Protein AF-A0A6I1QQZ2-F1 (afdb_monomer)

pLDDT: mean 85.61, std 17.43, range [38.72, 98.88]

Solvent-accessible surface area (backbone atoms only — not comparable to full-atom values): 8354 Å² total; per-residue (Å²): 137,84,80,84,78,78,64,64,70,64,55,55,53,53,53,50,51,51,53,52,51,54,49,56,68,51,65,58,93,60,95,82,86,78,67,69,89,79,51,69,77,38,76,53,84,66,58,44,56,60,74,87,73,36,29,35,34,83,75,49,63,35,76,90,76,26,34,35,35,32,36,42,36,44,45,61,63,40,59,45,48,51,26,31,31,58,22,28,37,46,35,35,32,66,38,57,33,44,33,43,92,91,41,82,39,37,61,77,34,75,52,73,48,60,63,56,79,46,65,43,37,37,15,72,73,8,28,31,31,42,36,38,38,42,41,86,36,65,40,46,47,62,60,78,87,57,57,83,117

Sequence (149 aa):
MSKVVANRAGRDAVADDARRKEHKLAESHAFLAKYTKETDWQEDTSLLTLPKGVQVKVLNEDREMGRVDIMIKFPPGYYEPLHTHDSWHSIVVLEGLMRIGGYDLRPGDYVFGWDEEHGPYEYPEGCVVFAVFMGKSLAHKWDEKDNRN

Structure (mmCIF, N/CA/C/O backbone):
data_AF-A0A6I1QQZ2-F1
#
_entry.id   AF-A0A6I1QQZ2-F1
#
loop_
_atom_site.group_PDB
_atom_site.id
_atom_site.type_symbol
_atom_site.label_atom_id
_atom_site.label_alt_id
_atom_site.label_comp_id
_atom_site.label_asym_id
_atom_site.label_entity_id
_atom_site.label_seq_id
_atom_site.pdbx_PDB_ins_code
_atom_site.Cartn_x
_atom_site.Cartn_y
_atom_site.Cartn_z
_atom_site.occupancy
_atom_site.B_iso_or_equiv
_atom_site.auth_seq_id
_atom_site.auth_comp_id
_atom_site.auth_asym_id
_atom_site.auth_atom_id
_atom_site.pdbx_PDB_model_num
ATOM 1 N N . MET A 1 1 ? -34.981 52.443 4.635 1.00 43.19 1 MET A N 1
ATOM 2 C CA . MET A 1 1 ? -34.534 51.075 4.291 1.00 43.19 1 MET A CA 1
ATOM 3 C C . MET A 1 1 ? -33.076 50.935 4.713 1.00 43.19 1 MET A C 1
ATOM 5 O O . MET A 1 1 ? -32.219 51.495 4.047 1.00 43.19 1 MET A O 1
ATOM 9 N N . SER A 1 2 ? -32.797 50.296 5.854 1.00 38.72 2 SER A N 1
ATOM 10 C CA . SER A 1 2 ? -31.423 50.102 6.347 1.00 38.72 2 SER A CA 1
ATOM 11 C C . SER A 1 2 ? -30.925 48.720 5.919 1.00 38.72 2 SER A C 1
ATOM 13 O O . SER A 1 2 ? -31.576 47.721 6.222 1.00 38.72 2 SER A O 1
ATOM 15 N N . LYS A 1 3 ? -29.823 48.658 5.162 1.00 48.06 3 LYS A N 1
ATOM 16 C CA . LYS A 1 3 ? -29.176 47.397 4.771 1.00 48.06 3 LYS A CA 1
ATOM 17 C C . LYS A 1 3 ? -28.264 46.940 5.909 1.00 48.06 3 LYS A C 1
ATOM 19 O O . LYS A 1 3 ? -27.317 47.636 6.260 1.00 48.06 3 LYS A O 1
ATOM 24 N N . VAL A 1 4 ? -28.545 45.760 6.458 1.00 46.69 4 VAL A N 1
ATOM 25 C CA . VAL A 1 4 ? -27.682 45.065 7.420 1.00 46.69 4 VAL A CA 1
ATOM 26 C C . VAL A 1 4 ? -26.388 44.662 6.709 1.00 46.69 4 VAL A C 1
ATOM 28 O O . VAL A 1 4 ? -26.389 43.783 5.849 1.00 46.69 4 VAL A O 1
ATOM 31 N N . VAL A 1 5 ? -25.278 45.312 7.056 1.00 49.62 5 VAL A N 1
ATOM 32 C CA . VAL A 1 5 ? -23.935 44.878 6.657 1.00 49.62 5 VAL A CA 1
ATOM 33 C C . VAL A 1 5 ? -23.513 43.782 7.634 1.00 49.62 5 VAL A C 1
ATOM 35 O O . VAL A 1 5 ? -23.086 44.060 8.750 1.00 49.62 5 VAL A O 1
ATOM 38 N N . ALA A 1 6 ? -23.689 42.519 7.243 1.00 53.66 6 ALA A N 1
ATOM 39 C CA . ALA A 1 6 ? -23.229 41.387 8.042 1.00 53.66 6 ALA A CA 1
ATOM 40 C C . ALA A 1 6 ? -21.689 41.365 8.081 1.00 53.66 6 ALA A C 1
ATOM 42 O O . ALA A 1 6 ? -21.028 41.161 7.057 1.00 53.66 6 ALA A O 1
ATOM 43 N N . ASN A 1 7 ? -21.148 41.588 9.280 1.00 48.97 7 ASN A N 1
ATOM 44 C CA . ASN A 1 7 ? -19.733 41.742 9.602 1.00 48.97 7 ASN A CA 1
ATOM 45 C C . ASN A 1 7 ? -18.883 40.584 9.034 1.00 48.97 7 ASN A C 1
ATOM 47 O O . ASN A 1 7 ? -19.036 39.429 9.432 1.00 48.97 7 ASN A O 1
ATOM 51 N N . ARG A 1 8 ? -18.009 40.890 8.066 1.00 53.78 8 ARG A N 1
ATOM 52 C CA . ARG A 1 8 ? -17.165 39.916 7.344 1.00 53.78 8 ARG A CA 1
ATOM 53 C C . ARG A 1 8 ? -16.176 39.216 8.290 1.00 53.78 8 ARG A C 1
ATOM 55 O O . ARG A 1 8 ? -16.043 38.002 8.225 1.00 53.78 8 ARG A O 1
ATOM 62 N N . ALA A 1 9 ? -15.657 39.952 9.275 1.00 53.91 9 ALA A N 1
ATOM 63 C CA . ALA A 1 9 ? -14.720 39.455 10.284 1.00 53.91 9 ALA A CA 1
ATOM 64 C C . ALA A 1 9 ? -15.277 38.311 11.156 1.00 53.91 9 ALA A C 1
ATOM 66 O O . ALA A 1 9 ? -14.530 37.434 11.580 1.00 53.91 9 ALA A O 1
ATOM 67 N N . GLY A 1 10 ? -16.594 38.283 11.398 1.00 47.50 10 GLY A N 1
ATOM 68 C CA . GLY A 1 10 ? -17.228 37.212 12.174 1.00 47.50 10 GLY A CA 1
ATOM 69 C C . GLY A 1 10 ? -17.335 35.887 11.414 1.00 47.50 10 GLY A C 1
ATOM 70 O O . GLY A 1 10 ? -17.393 34.836 12.039 1.00 47.50 10 GLY A O 1
ATOM 71 N N . ARG A 1 11 ? -17.340 35.919 10.073 1.00 54.59 11 ARG A N 1
ATOM 72 C CA . ARG A 1 11 ? -17.361 34.708 9.234 1.00 54.59 11 ARG A CA 1
ATOM 73 C C . ARG A 1 11 ? -15.970 34.099 9.078 1.00 54.59 11 ARG A C 1
ATOM 75 O O . ARG A 1 11 ? -15.845 32.879 9.118 1.00 54.59 11 ARG A O 1
ATOM 82 N N . ASP A 1 12 ? -14.946 34.941 8.985 1.00 54.50 12 ASP A N 1
ATOM 83 C CA . ASP A 1 12 ? -13.555 34.501 8.844 1.00 54.50 12 ASP A CA 1
ATOM 84 C C . ASP A 1 12 ? -13.042 33.821 10.131 1.00 54.50 12 ASP A C 1
ATOM 86 O O . ASP A 1 12 ? -12.424 32.761 10.063 1.00 54.50 12 ASP A O 1
ATOM 90 N N . ALA A 1 13 ? -13.411 34.338 11.310 1.00 54.84 13 ALA A N 1
ATOM 91 C CA . ALA A 1 13 ? -13.039 33.750 12.602 1.00 54.84 13 ALA A CA 1
ATOM 92 C C . ALA A 1 13 ? -13.701 32.384 12.881 1.00 54.84 13 ALA A C 1
ATOM 94 O O . ALA A 1 13 ? -13.087 31.506 13.484 1.00 54.84 13 ALA A O 1
ATOM 95 N N . VAL A 1 14 ? -14.945 32.184 12.433 1.00 59.75 14 VAL A N 1
ATOM 96 C CA . VAL A 1 14 ? -15.653 30.897 12.580 1.00 59.75 14 VAL A CA 1
ATOM 97 C C . VAL A 1 14 ? -15.077 29.848 11.626 1.00 59.75 14 VAL A C 1
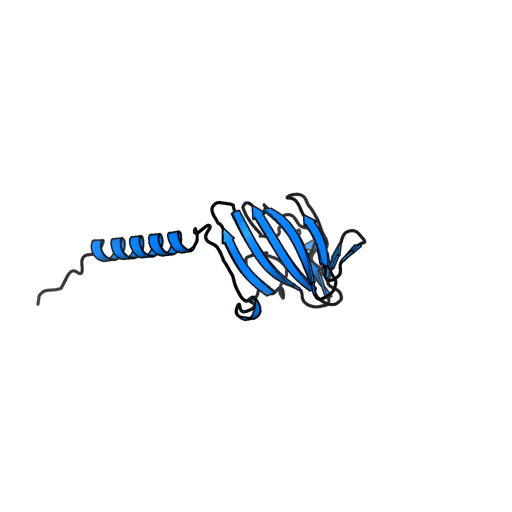ATOM 99 O O . VAL A 1 14 ? -14.942 28.687 12.005 1.00 59.75 14 VAL A O 1
ATOM 102 N N . ALA A 1 15 ? -14.681 30.256 10.415 1.00 58.56 15 ALA A N 1
ATOM 103 C CA . ALA A 1 15 ? -13.981 29.382 9.478 1.00 58.56 15 ALA A CA 1
ATOM 104 C C . ALA A 1 15 ? -12.585 28.983 9.993 1.00 58.56 15 ALA A C 1
ATOM 106 O O . ALA A 1 15 ? -12.187 27.835 9.823 1.00 58.56 15 ALA A O 1
ATOM 107 N N . ASP A 1 16 ? -11.862 29.888 10.661 1.00 58.03 16 ASP A N 1
ATOM 108 C CA . ASP A 1 16 ? -10.568 29.579 11.285 1.00 58.03 16 ASP A CA 1
ATOM 109 C C . ASP A 1 16 ? -10.681 28.648 12.497 1.00 58.03 16 ASP A C 1
ATOM 111 O O . ASP A 1 16 ? -9.850 27.752 12.651 1.00 58.03 16 ASP A O 1
ATOM 115 N N . ASP A 1 17 ? -11.709 28.803 13.337 1.00 54.53 17 ASP A N 1
ATOM 116 C CA . ASP A 1 17 ? -11.954 27.892 14.465 1.00 54.53 17 ASP A CA 1
ATOM 117 C C . ASP A 1 17 ? -12.384 26.495 13.988 1.00 54.53 17 ASP A C 1
ATOM 119 O O . ASP A 1 17 ? -11.918 25.489 14.523 1.00 54.53 17 ASP A O 1
ATOM 123 N N . ALA A 1 18 ? -13.210 26.419 12.939 1.00 54.19 18 ALA A N 1
ATOM 124 C CA . ALA A 1 18 ? -13.582 25.156 12.301 1.00 54.19 18 ALA A CA 1
ATOM 125 C C . ALA A 1 18 ? -12.359 24.454 11.690 1.00 54.19 18 ALA A C 1
ATOM 127 O O . ALA A 1 18 ? -12.130 23.282 11.983 1.00 54.19 18 ALA A O 1
ATOM 128 N N . ARG A 1 19 ? -11.510 25.193 10.957 1.00 54.75 19 ARG A N 1
ATOM 129 C CA . ARG A 1 19 ? -10.235 24.681 10.426 1.00 54.75 19 ARG A CA 1
ATOM 130 C C . ARG A 1 19 ? -9.302 24.198 11.534 1.00 54.75 19 ARG A C 1
ATOM 132 O O . ARG A 1 19 ? -8.721 23.129 11.407 1.00 54.75 19 ARG A O 1
ATOM 139 N N . ARG A 1 20 ? -9.181 24.931 12.649 1.00 51.06 20 ARG A N 1
ATOM 140 C CA . ARG A 1 20 ? -8.374 24.514 13.816 1.00 51.06 20 ARG A CA 1
ATOM 141 C C . ARG A 1 20 ? -8.931 23.283 14.528 1.00 51.06 20 ARG A C 1
ATOM 143 O O . ARG A 1 20 ? -8.151 22.494 15.058 1.00 51.06 20 ARG A O 1
ATOM 150 N N . LYS A 1 21 ? -10.255 23.128 14.584 1.00 49.81 21 LYS A N 1
ATOM 151 C CA . LYS A 1 21 ? -10.909 21.954 15.179 1.00 49.81 21 LYS A CA 1
ATOM 152 C C . LYS A 1 21 ? -10.782 20.718 14.294 1.00 49.81 21 LYS A C 1
ATOM 154 O O . LYS A 1 21 ? -10.485 19.656 14.830 1.00 49.81 21 LYS A O 1
ATOM 159 N N . GLU A 1 22 ? -10.927 20.861 12.978 1.00 49.06 22 GLU A N 1
ATOM 160 C CA . GLU A 1 22 ? -10.623 19.792 12.017 1.00 49.06 22 GLU A CA 1
ATOM 161 C C . GLU A 1 22 ? -9.144 19.390 12.084 1.00 49.06 22 GLU A C 1
ATOM 163 O O . GLU A 1 22 ? -8.843 18.202 12.150 1.00 49.06 22 GLU A O 1
ATOM 168 N N . HIS A 1 23 ? -8.227 20.362 12.189 1.00 45.72 23 HIS A N 1
ATOM 169 C CA . HIS A 1 23 ? -6.792 20.103 12.366 1.00 45.72 23 HIS A CA 1
ATOM 170 C C . HIS A 1 23 ? -6.505 19.305 13.644 1.00 45.72 23 HIS A C 1
ATOM 172 O O . HIS A 1 23 ? -5.832 18.286 13.604 1.00 45.72 23 HIS A O 1
ATOM 178 N N . LYS A 1 24 ? -7.096 19.696 14.780 1.00 44.91 24 LYS A N 1
ATOM 179 C CA . LYS A 1 24 ? -6.929 18.967 16.049 1.00 44.91 24 LYS A CA 1
ATOM 180 C C . LYS A 1 24 ? -7.489 17.543 16.036 1.00 44.91 24 LYS A C 1
ATOM 182 O O . LYS A 1 24 ? -7.019 16.723 16.819 1.00 44.91 24 LYS A O 1
ATOM 187 N N . LEU A 1 25 ? -8.503 17.261 15.219 1.00 48.28 25 LEU A N 1
ATOM 188 C CA . LEU A 1 25 ? -9.077 15.919 15.098 1.00 48.28 25 LEU A CA 1
ATOM 189 C C . LEU A 1 25 ? -8.229 15.019 14.180 1.00 48.28 25 LEU A C 1
ATOM 191 O O . LEU A 1 25 ? -8.203 13.811 14.385 1.00 48.28 25 LEU A O 1
ATOM 195 N N . ALA A 1 26 ? -7.511 15.612 13.221 1.00 49.81 26 ALA A N 1
ATOM 196 C CA . ALA A 1 26 ? -6.585 14.928 12.314 1.00 49.81 26 ALA A CA 1
ATOM 197 C C . ALA A 1 26 ? -5.172 14.701 12.902 1.00 49.81 26 ALA A C 1
ATOM 199 O O . ALA A 1 26 ? -4.377 13.992 12.302 1.00 49.81 26 ALA A O 1
ATOM 200 N N . GLU A 1 27 ? -4.856 15.289 14.061 1.00 54.62 27 GLU A N 1
ATOM 201 C CA . GLU A 1 27 ? -3.512 15.281 14.676 1.00 54.62 27 GLU A CA 1
ATOM 202 C C . GLU A 1 27 ? -3.455 14.555 16.029 1.00 54.62 27 GLU A C 1
ATOM 204 O O . GLU A 1 27 ? -2.514 14.713 16.813 1.00 54.62 27 GLU A O 1
ATOM 209 N N . SER A 1 28 ? -4.487 13.785 16.380 1.00 58.91 28 SER A N 1
ATOM 210 C CA . SER A 1 28 ? -4.472 13.085 17.658 1.00 58.91 28 SER A CA 1
ATOM 211 C C . SER A 1 28 ? -3.693 11.776 17.534 1.00 58.91 28 SER A C 1
ATOM 213 O O . SER A 1 28 ? -4.221 10.792 17.023 1.00 58.91 28 SER A O 1
ATOM 215 N N . HIS A 1 29 ? -2.503 11.718 18.136 1.00 73.19 29 HIS A N 1
ATOM 216 C CA . HIS A 1 29 ? -1.793 10.479 18.504 1.00 73.19 29 HIS A CA 1
ATOM 217 C C . HIS A 1 29 ? -2.557 9.640 19.562 1.00 73.19 29 HIS A C 1
ATOM 219 O O . HIS A 1 29 ? -1.969 8.964 20.408 1.00 73.19 29 HIS A O 1
ATOM 225 N N . ALA A 1 30 ? -3.883 9.758 19.594 1.00 79.31 30 ALA A N 1
ATOM 226 C CA . ALA A 1 30 ? -4.754 9.071 20.520 1.00 79.31 30 ALA A CA 1
ATOM 227 C C . ALA A 1 30 ? -4.907 7.603 20.112 1.00 79.31 30 ALA A C 1
ATOM 229 O O . ALA A 1 30 ? -4.720 7.219 18.959 1.00 79.31 30 ALA A O 1
ATOM 230 N N . PHE A 1 31 ? -5.292 6.774 21.077 1.00 87.62 31 PHE A N 1
ATOM 231 C CA . PHE A 1 31 ? -5.653 5.393 20.800 1.00 87.62 31 PHE A CA 1
ATOM 232 C C . PHE A 1 31 ? -6.816 5.329 19.795 1.00 87.62 31 PHE A C 1
ATOM 234 O O . PHE A 1 31 ? -7.876 5.912 20.035 1.00 87.62 31 PHE A O 1
ATOM 241 N N . LEU A 1 32 ? -6.626 4.580 18.707 1.00 89.00 32 LEU A N 1
ATOM 242 C CA . LEU A 1 32 ? -7.627 4.351 17.670 1.00 89.00 32 LEU A CA 1
ATOM 243 C C . LEU A 1 32 ? -7.942 2.855 17.571 1.00 89.00 32 LEU A C 1
ATOM 245 O O . LEU A 1 32 ? -7.059 2.035 17.333 1.00 89.00 32 LEU A O 1
ATOM 249 N N . ALA A 1 33 ? -9.220 2.508 17.699 1.00 93.00 33 ALA A N 1
ATOM 250 C CA . ALA A 1 33 ? -9.745 1.188 17.373 1.00 93.00 33 ALA A CA 1
ATOM 251 C C . ALA A 1 33 ? -10.884 1.354 16.364 1.00 93.00 33 ALA A C 1
ATOM 253 O O . ALA A 1 33 ? -11.806 2.136 16.596 1.00 93.00 33 ALA A O 1
ATOM 254 N N . LYS A 1 34 ? -10.816 0.635 15.239 1.00 91.31 34 LYS A N 1
ATOM 255 C CA . LYS A 1 34 ? -11.758 0.777 14.122 1.00 91.31 34 LYS A CA 1
ATOM 256 C C . LYS A 1 34 ? -12.096 -0.586 13.531 1.00 91.31 34 LYS A C 1
ATOM 258 O O . LYS A 1 34 ? -11.201 -1.368 13.219 1.00 91.31 34 LYS A O 1
ATOM 263 N N . TYR A 1 35 ? -13.379 -0.860 13.316 1.00 95.00 35 TYR A N 1
ATOM 264 C CA . TYR A 1 35 ? -13.795 -2.007 12.515 1.00 95.00 35 TYR A CA 1
ATOM 265 C C . TYR A 1 35 ? -13.622 -1.674 11.028 1.00 95.00 35 TYR A C 1
ATOM 267 O O . TYR A 1 35 ? -14.337 -0.843 10.475 1.00 95.00 35 TYR A O 1
ATOM 275 N N . THR A 1 36 ? -12.698 -2.343 10.341 1.00 95.69 36 THR A N 1
ATOM 276 C CA . THR A 1 36 ? -12.423 -2.085 8.911 1.00 95.69 36 THR A CA 1
ATOM 277 C C . THR A 1 36 ? -13.625 -2.375 8.003 1.00 95.69 36 THR A C 1
ATOM 279 O O . THR A 1 36 ? -13.766 -1.767 6.941 1.00 95.69 36 THR A O 1
ATOM 282 N N . LYS A 1 37 ? -14.535 -3.260 8.431 1.00 94.94 37 LYS A N 1
ATOM 283 C CA . LYS A 1 37 ? -15.809 -3.550 7.749 1.00 94.94 37 LYS A CA 1
ATOM 284 C C . LYS A 1 37 ? -16.788 -2.368 7.726 1.00 94.94 37 LYS A C 1
ATOM 286 O O . LYS A 1 37 ? -17.672 -2.362 6.886 1.00 94.94 37 LYS A O 1
ATOM 291 N N . GLU A 1 38 ? -16.633 -1.399 8.631 1.00 94.88 38 GLU A N 1
ATOM 292 C CA . GLU A 1 38 ? -17.472 -0.189 8.718 1.00 94.88 38 GLU A CA 1
ATOM 293 C C . GLU A 1 38 ? -16.869 0.991 7.942 1.00 94.88 38 GLU A C 1
ATOM 295 O O . GLU A 1 38 ? -17.453 2.065 7.881 1.00 94.88 38 GLU A O 1
ATOM 300 N N . THR A 1 39 ? -15.678 0.811 7.365 1.00 94.88 39 THR A N 1
ATOM 301 C CA . THR A 1 39 ? -15.097 1.759 6.410 1.00 94.88 39 THR A CA 1
ATOM 302 C C . THR A 1 39 ? -15.411 1.266 5.009 1.00 94.88 39 THR A C 1
ATOM 304 O O . THR A 1 39 ? -15.114 0.110 4.708 1.00 94.88 39 THR A O 1
ATOM 307 N N . ASP A 1 40 ? -15.974 2.114 4.157 1.00 96.31 40 ASP A N 1
ATOM 308 C CA . ASP A 1 40 ? -16.278 1.754 2.772 1.00 96.31 40 ASP A CA 1
ATOM 309 C C . ASP A 1 40 ? -15.027 1.767 1.893 1.00 96.31 40 ASP A C 1
ATOM 311 O O . ASP A 1 40 ? -14.113 2.569 2.092 1.00 96.31 40 ASP A O 1
ATOM 315 N N . TRP A 1 41 ? -14.994 0.859 0.916 1.00 97.50 41 TRP A N 1
ATOM 316 C CA . TRP A 1 41 ? -14.012 0.900 -0.165 1.00 97.50 41 TRP A CA 1
ATOM 317 C C . TRP A 1 41 ? -14.294 2.103 -1.066 1.00 97.50 41 TRP A C 1
ATOM 319 O O . TRP A 1 41 ? -15.446 2.362 -1.413 1.00 97.50 41 TRP A O 1
ATOM 329 N N . GLN A 1 42 ? -13.242 2.808 -1.464 1.00 96.06 42 GLN A N 1
ATOM 330 C CA . GLN A 1 42 ? -13.312 3.932 -2.394 1.00 96.06 42 GLN A CA 1
ATOM 331 C C . GLN A 1 42 ? -12.411 3.644 -3.587 1.00 96.06 42 GLN A C 1
ATOM 333 O O . GLN A 1 42 ? -11.343 3.070 -3.407 1.00 96.06 42 GLN A O 1
ATOM 338 N N . GLU A 1 43 ? -12.821 4.033 -4.790 1.00 95.31 43 GLU A N 1
ATOM 339 C CA . GLU A 1 43 ? -11.924 3.990 -5.948 1.00 95.31 43 GLU A CA 1
ATOM 340 C C . GLU A 1 43 ? -10.711 4.884 -5.682 1.00 95.31 43 GLU A C 1
ATOM 342 O O . GLU A 1 43 ? -10.867 6.025 -5.237 1.00 95.31 43 GLU A O 1
ATOM 347 N N . ASP A 1 44 ? -9.509 4.387 -5.966 1.00 90.25 44 ASP A N 1
ATOM 348 C CA . ASP A 1 44 ? -8.334 5.244 -5.942 1.00 90.25 44 ASP A CA 1
ATOM 349 C C . ASP A 1 44 ? -8.326 6.145 -7.180 1.00 90.25 44 ASP A C 1
ATOM 351 O O . ASP A 1 44 ? -8.005 5.724 -8.290 1.00 90.25 44 ASP A O 1
ATOM 355 N N . THR A 1 45 ? -8.708 7.407 -6.997 1.00 79.56 45 THR A N 1
ATOM 356 C CA . THR A 1 45 ? -8.713 8.393 -8.085 1.00 79.56 45 THR A CA 1
ATOM 357 C C . THR A 1 45 ? -7.474 9.280 -8.109 1.00 79.56 45 THR A C 1
ATOM 359 O O . THR A 1 45 ? -7.281 10.007 -9.083 1.00 79.56 45 THR A O 1
ATOM 362 N N . SER A 1 46 ? -6.676 9.301 -7.038 1.00 84.75 46 SER A N 1
ATOM 363 C CA . SER A 1 46 ? -5.587 10.282 -6.900 1.00 84.75 46 SER A CA 1
ATOM 364 C C . SER A 1 46 ? -4.574 10.006 -5.791 1.00 84.75 46 SER A C 1
ATOM 366 O O . SER A 1 46 ? -3.618 10.769 -5.678 1.00 84.75 46 SER A O 1
ATOM 368 N N . LEU A 1 47 ? -4.785 9.007 -4.931 1.00 88.25 47 LEU A N 1
ATOM 369 C CA . LEU A 1 47 ? -3.918 8.765 -3.781 1.00 88.25 47 LEU A CA 1
ATOM 370 C C . LEU A 1 47 ? -2.671 7.978 -4.184 1.00 88.25 47 LEU A C 1
ATOM 372 O O . LEU A 1 47 ? -1.564 8.427 -3.892 1.00 88.25 47 LEU A O 1
ATOM 376 N N . LEU A 1 48 ? -2.849 6.836 -4.856 1.00 91.50 48 LEU A N 1
ATOM 377 C CA . LEU A 1 48 ? -1.731 5.994 -5.297 1.00 91.50 48 LEU A CA 1
ATOM 378 C C . LEU A 1 48 ? -1.312 6.313 -6.732 1.00 91.50 48 LEU A C 1
ATOM 380 O O . LEU A 1 48 ? -0.215 5.944 -7.124 1.00 91.50 48 LEU A O 1
ATOM 384 N N . THR A 1 49 ? -2.155 7.002 -7.512 1.00 91.00 49 THR A N 1
ATOM 385 C CA . THR A 1 49 ? -1.911 7.336 -8.935 1.00 91.00 49 THR A CA 1
ATOM 386 C C . THR A 1 49 ? -1.551 6.122 -9.797 1.00 91.00 49 THR A C 1
ATOM 388 O O . THR A 1 49 ? -0.812 6.216 -10.780 1.00 91.00 49 THR A O 1
ATOM 391 N N . LEU A 1 50 ? -2.110 4.974 -9.422 1.00 87.06 50 LEU A N 1
ATOM 392 C CA . LEU A 1 50 ? -2.010 3.719 -10.146 1.00 87.06 50 LEU A CA 1
ATOM 393 C C . LEU A 1 50 ? -3.053 3.641 -11.278 1.00 87.06 50 LEU A C 1
ATOM 395 O O . LEU A 1 50 ? -3.986 4.453 -11.326 1.00 87.06 50 LEU A O 1
ATOM 399 N N . PRO A 1 51 ? -2.919 2.675 -12.209 1.00 86.62 51 PRO A N 1
ATOM 400 C CA . PRO A 1 51 ? -3.986 2.358 -13.153 1.00 86.62 51 PRO A CA 1
ATOM 401 C C . PRO A 1 51 ? -5.364 2.151 -12.486 1.00 86.62 51 PRO A C 1
ATOM 403 O O . PRO A 1 51 ? -5.508 1.881 -11.295 1.00 86.62 51 PRO A O 1
ATOM 406 N N . LYS A 1 52 ? -6.433 2.307 -13.272 1.00 89.69 52 LYS A N 1
ATOM 407 C CA . LYS A 1 52 ? -7.807 2.267 -12.745 1.00 89.69 52 LYS A CA 1
ATOM 408 C C . LYS A 1 52 ? -8.188 0.880 -12.219 1.00 89.69 52 LYS A C 1
ATOM 410 O O . LYS A 1 52 ? -7.768 -0.133 -12.768 1.00 89.69 52 LYS A O 1
ATOM 415 N N . GLY A 1 53 ? -9.097 0.851 -11.243 1.00 92.00 53 GLY A N 1
ATOM 416 C CA . GLY A 1 53 ? -9.696 -0.373 -10.697 1.00 92.00 53 GLY A CA 1
ATOM 417 C C . GLY A 1 53 ? -9.177 -0.764 -9.314 1.00 92.00 53 GLY A C 1
ATOM 418 O O . GLY A 1 53 ? -9.685 -1.719 -8.727 1.00 92.00 53 GLY A O 1
ATOM 419 N N . VAL A 1 54 ? -8.197 -0.027 -8.786 1.00 96.88 54 VAL A N 1
ATOM 420 C CA . VAL A 1 54 ? -7.739 -0.157 -7.402 1.00 96.88 54 VAL A CA 1
ATOM 421 C C . VAL A 1 54 ? -8.744 0.503 -6.466 1.00 96.88 54 VAL A C 1
ATOM 423 O O . VAL A 1 54 ? -9.187 1.627 -6.705 1.00 96.88 54 VAL A O 1
ATOM 426 N N . GLN A 1 55 ? -9.076 -0.182 -5.375 1.00 98.06 55 GLN A N 1
ATOM 427 C CA . GLN A 1 55 ? -9.907 0.372 -4.310 1.00 98.06 55 GLN A CA 1
ATOM 428 C C . GLN A 1 55 ? -9.110 0.491 -3.017 1.00 98.06 55 GLN A C 1
ATOM 430 O O . GLN A 1 55 ? -8.261 -0.347 -2.720 1.00 98.06 55 GLN A O 1
ATOM 435 N N . VAL A 1 56 ? -9.4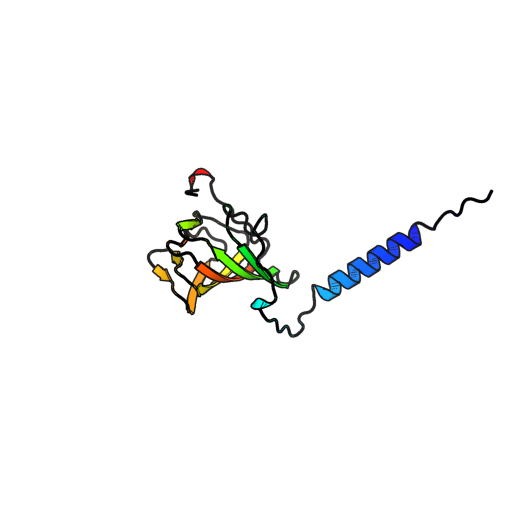16 1.497 -2.207 1.00 98.00 56 VAL A N 1
ATOM 436 C CA . VAL A 1 56 ? -8.704 1.795 -0.966 1.00 98.00 56 VAL A CA 1
ATOM 437 C C . VAL A 1 56 ? -9.638 1.996 0.222 1.00 98.00 56 VAL A C 1
ATOM 439 O O . VAL A 1 56 ? -10.789 2.414 0.080 1.00 98.00 56 VAL A O 1
ATOM 442 N N . LYS A 1 57 ? -9.112 1.722 1.418 1.00 97.31 57 LYS A N 1
ATOM 443 C CA . LYS A 1 57 ? -9.656 2.155 2.710 1.00 97.31 57 LYS A CA 1
ATOM 444 C C . LYS A 1 57 ? -8.554 2.821 3.514 1.00 97.31 57 LYS A C 1
ATOM 446 O O . LYS A 1 57 ? -7.697 2.129 4.059 1.00 97.31 57 LYS A O 1
ATOM 451 N N . VAL A 1 58 ? -8.604 4.142 3.644 1.00 95.75 58 VAL A N 1
ATOM 452 C CA . VAL A 1 58 ? -7.730 4.854 4.584 1.00 95.75 58 VAL A CA 1
ATOM 453 C C . VAL A 1 58 ? -8.235 4.593 6.005 1.00 95.75 58 VAL A C 1
ATOM 455 O O . VAL A 1 58 ? -9.391 4.878 6.346 1.00 95.75 58 VAL A O 1
ATOM 458 N N . LEU A 1 59 ? -7.391 3.973 6.826 1.00 95.25 59 LEU A N 1
ATOM 459 C CA . LEU A 1 59 ? -7.728 3.585 8.194 1.00 95.25 59 LEU A CA 1
ATOM 460 C C . LEU A 1 59 ? -7.290 4.645 9.197 1.00 95.25 59 LEU A C 1
ATOM 462 O O . LEU A 1 59 ? -8.068 4.960 10.099 1.00 95.25 59 LEU A O 1
ATOM 466 N N . ASN A 1 60 ? -6.087 5.185 9.007 1.00 93.56 60 ASN A N 1
ATO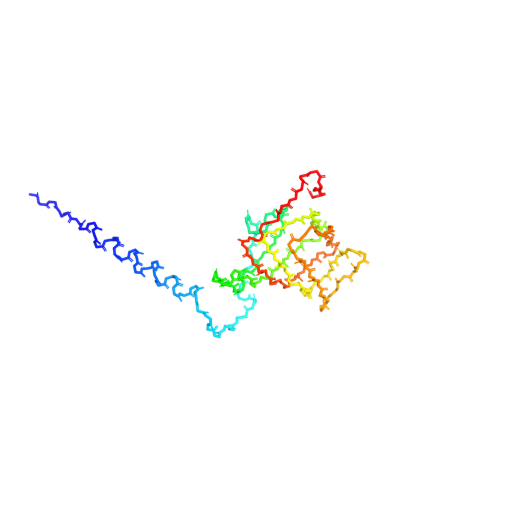M 467 C CA . ASN A 1 60 ? -5.492 6.229 9.828 1.00 93.56 60 ASN A CA 1
ATOM 468 C C . ASN A 1 60 ? -4.529 7.078 8.982 1.00 93.56 60 ASN A C 1
ATOM 470 O O . ASN A 1 60 ? -3.886 6.557 8.071 1.00 93.56 60 ASN A O 1
ATOM 474 N N . GLU A 1 61 ? -4.413 8.361 9.299 1.00 92.06 61 GLU A N 1
ATOM 475 C CA . GLU A 1 61 ? -3.485 9.298 8.662 1.00 92.06 61 GLU A CA 1
ATOM 476 C C . GLU A 1 61 ? -2.857 10.155 9.758 1.00 92.06 61 GLU A C 1
ATOM 478 O O . GLU A 1 61 ? -3.566 10.703 10.599 1.00 92.06 61 GLU A O 1
ATOM 483 N N . ASP A 1 62 ? -1.533 10.270 9.738 1.00 89.69 62 ASP A N 1
ATOM 484 C CA . ASP A 1 62 ? -0.778 11.178 10.589 1.00 89.69 62 ASP A CA 1
ATOM 485 C C . ASP A 1 62 ? 0.094 12.065 9.706 1.00 89.69 62 ASP A C 1
ATOM 487 O O . ASP A 1 62 ? 1.102 11.635 9.140 1.00 89.69 62 ASP A O 1
ATOM 491 N N . ARG A 1 63 ? -0.312 13.324 9.569 1.00 84.81 63 ARG A N 1
ATOM 492 C CA . ARG A 1 63 ? 0.370 14.280 8.692 1.00 84.81 63 ARG A CA 1
ATOM 493 C C . ARG A 1 63 ? 1.696 14.771 9.253 1.00 84.81 63 ARG A C 1
ATOM 495 O O . ARG A 1 63 ? 2.546 15.178 8.467 1.00 84.81 63 ARG A O 1
ATOM 502 N N . GLU A 1 64 ? 1.877 14.740 10.572 1.00 84.69 64 GLU A N 1
ATOM 503 C CA . GLU A 1 64 ? 3.122 15.168 11.213 1.00 84.69 64 GLU A CA 1
ATOM 504 C C . GLU A 1 64 ? 4.221 14.128 10.974 1.00 84.69 64 GLU A C 1
ATOM 506 O O . GLU A 1 64 ? 5.335 14.476 10.579 1.00 84.69 64 GLU A O 1
ATOM 511 N N . MET A 1 65 ? 3.883 12.844 11.119 1.00 86.19 65 MET A N 1
ATOM 512 C CA . MET A 1 65 ? 4.791 11.736 10.806 1.00 86.19 65 MET A CA 1
ATOM 513 C C . MET A 1 65 ? 4.859 11.395 9.309 1.00 86.19 65 MET A C 1
ATOM 515 O O . MET A 1 65 ? 5.743 10.641 8.897 1.00 86.19 65 MET A O 1
ATOM 519 N N . GLY A 1 66 ? 3.937 11.919 8.494 1.00 90.81 66 GLY A N 1
ATOM 520 C CA . GLY A 1 66 ? 3.783 11.534 7.089 1.00 90.81 66 GLY A CA 1
ATOM 521 C C . GLY A 1 66 ? 3.339 10.077 6.928 1.00 90.81 66 GLY A C 1
ATOM 522 O O . GLY A 1 66 ? 3.752 9.413 5.981 1.00 90.81 66 GLY A O 1
ATOM 523 N N . ARG A 1 67 ? 2.555 9.560 7.882 1.00 94.25 67 ARG A N 1
ATOM 524 C CA . ARG A 1 67 ? 2.116 8.164 7.950 1.00 94.25 67 ARG A CA 1
ATOM 525 C C . ARG A 1 67 ? 0.708 7.995 7.397 1.00 94.25 67 ARG A C 1
ATOM 527 O O . ARG A 1 67 ? -0.192 8.744 7.767 1.00 94.25 67 ARG A O 1
ATOM 534 N N . VAL A 1 68 ? 0.481 6.939 6.623 1.00 95.69 68 VAL A N 1
ATOM 535 C CA . VAL A 1 68 ? -0.861 6.510 6.213 1.00 95.69 68 VAL A CA 1
ATOM 536 C C . VAL A 1 68 ? -0.998 5.005 6.403 1.00 95.69 68 VAL A C 1
ATOM 538 O O . VAL A 1 68 ? -0.263 4.233 5.794 1.00 95.69 68 VAL A O 1
ATOM 541 N N . ASP A 1 69 ? -1.968 4.594 7.217 1.00 96.81 69 ASP A N 1
ATOM 542 C CA . ASP A 1 69 ? -2.379 3.198 7.351 1.00 96.81 69 ASP A CA 1
ATOM 543 C C . ASP A 1 69 ? -3.551 2.954 6.393 1.00 96.81 69 ASP A C 1
ATOM 545 O O . ASP A 1 69 ? -4.613 3.577 6.519 1.00 96.81 69 ASP A O 1
ATOM 549 N N . ILE A 1 70 ? -3.383 2.050 5.433 1.00 97.56 70 ILE A N 1
ATOM 550 C CA . ILE A 1 70 ? -4.323 1.866 4.324 1.00 97.56 70 ILE A CA 1
ATOM 551 C C . ILE A 1 70 ? -4.537 0.385 4.021 1.00 97.56 70 ILE A C 1
ATOM 553 O O . ILE A 1 70 ? -3.617 -0.422 4.101 1.00 97.56 70 ILE A O 1
ATOM 557 N N . MET A 1 71 ? -5.764 0.011 3.661 1.00 98.56 71 MET A N 1
ATOM 558 C CA . MET A 1 71 ? -5.999 -1.242 2.943 1.00 98.56 71 MET A CA 1
ATOM 559 C C . MET A 1 71 ? -6.176 -0.949 1.463 1.00 98.56 71 ME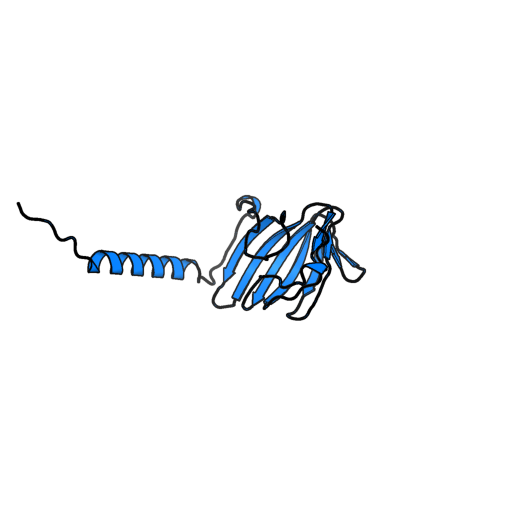T A C 1
ATOM 561 O O . MET A 1 71 ? -6.876 0.001 1.112 1.00 98.56 71 MET A O 1
ATOM 565 N N . ILE A 1 72 ? -5.593 -1.786 0.613 1.00 98.44 72 ILE A N 1
ATOM 566 C CA . ILE A 1 72 ? -5.660 -1.650 -0.843 1.00 98.44 72 ILE A CA 1
ATOM 567 C C . ILE A 1 72 ? -6.200 -2.953 -1.417 1.00 98.44 72 ILE A C 1
ATOM 569 O O . ILE A 1 72 ? -5.820 -4.037 -0.972 1.00 98.44 72 ILE A O 1
ATOM 573 N N . LYS A 1 73 ? -7.110 -2.847 -2.381 1.00 98.62 73 LYS A N 1
ATOM 574 C CA . LYS A 1 73 ? -7.708 -3.968 -3.092 1.00 98.62 73 LYS A CA 1
ATOM 575 C C . LYS A 1 73 ? -7.421 -3.845 -4.580 1.00 98.62 73 LYS A C 1
ATOM 577 O O . LYS A 1 73 ? -7.883 -2.911 -5.233 1.00 98.62 73 LYS A O 1
ATOM 582 N N . PHE A 1 74 ? -6.714 -4.839 -5.093 1.00 98.31 74 PHE A N 1
ATOM 583 C CA . PHE A 1 74 ? -6.368 -4.998 -6.495 1.00 98.31 74 PHE A CA 1
ATOM 584 C C . PHE A 1 74 ? -7.303 -6.024 -7.148 1.00 98.31 74 PHE A C 1
ATOM 586 O O . PHE A 1 74 ? -7.523 -7.102 -6.573 1.00 98.31 74 PHE A O 1
ATOM 593 N N . PRO A 1 75 ? -7.879 -5.727 -8.326 1.00 97.94 75 PRO A N 1
ATOM 594 C CA . PRO A 1 75 ? -8.732 -6.675 -9.028 1.00 97.94 75 PRO A CA 1
ATOM 595 C C . PRO A 1 75 ? -7.910 -7.835 -9.626 1.00 97.94 75 PRO A C 1
ATOM 597 O O . PRO A 1 75 ? -6.699 -7.709 -9.811 1.00 97.94 75 PRO A O 1
ATOM 600 N N . PRO A 1 76 ? -8.540 -8.979 -9.946 1.00 98.12 76 PRO A N 1
ATOM 601 C CA . PRO A 1 76 ? -7.858 -10.070 -10.635 1.00 98.12 76 PRO A CA 1
ATOM 602 C C . PRO A 1 76 ? -7.273 -9.659 -11.983 1.00 98.12 76 PRO A C 1
ATOM 604 O O . PRO A 1 76 ? -7.923 -8.969 -12.766 1.00 98.12 76 PRO A O 1
ATOM 607 N N . GLY A 1 77 ? -6.050 -10.116 -12.248 1.00 97.00 77 GLY A N 1
ATOM 608 C CA . GLY A 1 77 ? -5.288 -9.795 -13.452 1.00 97.00 77 GLY A CA 1
ATOM 609 C C . GLY A 1 77 ? -4.637 -8.412 -13.436 1.00 97.00 77 GLY A C 1
ATOM 610 O O . GLY A 1 77 ? -4.017 -8.047 -14.429 1.00 97.00 77 GLY A O 1
ATOM 611 N N . TYR A 1 78 ? -4.758 -7.654 -12.342 1.00 97.06 78 TYR A N 1
ATOM 612 C CA . TYR A 1 78 ? -4.171 -6.323 -12.252 1.00 97.06 78 TYR A CA 1
ATOM 613 C C . TYR A 1 78 ? -2.643 -6.385 -12.290 1.00 97.06 78 TYR A C 1
ATOM 615 O O . TYR A 1 78 ? -2.024 -7.253 -11.665 1.00 97.06 78 TYR A O 1
ATOM 623 N N . TYR A 1 79 ? -2.054 -5.439 -13.011 1.00 95.38 79 TYR A N 1
ATOM 624 C CA . TYR A 1 79 ? -0.617 -5.229 -13.075 1.00 95.38 79 TYR A CA 1
ATOM 625 C C . TYR A 1 79 ? -0.264 -3.851 -12.523 1.00 95.38 79 TYR A C 1
ATOM 627 O O . TYR A 1 79 ? -0.760 -2.830 -13.002 1.00 95.38 79 TYR A O 1
ATOM 635 N N . GLU A 1 80 ? 0.602 -3.820 -11.524 1.00 94.19 80 GLU A N 1
ATOM 636 C CA . GLU A 1 80 ? 1.219 -2.595 -11.045 1.00 94.19 80 GLU A CA 1
ATOM 637 C C . GLU A 1 80 ? 2.609 -2.467 -11.685 1.00 94.19 80 GLU A C 1
ATOM 639 O O . GLU A 1 80 ? 3.461 -3.342 -11.485 1.00 94.19 80 GLU A O 1
ATOM 644 N N . PRO A 1 81 ? 2.847 -1.414 -12.487 1.00 92.56 81 PRO A N 1
ATOM 645 C CA . PRO A 1 81 ? 4.105 -1.242 -13.199 1.00 92.56 81 PRO A CA 1
ATOM 646 C C . PRO A 1 81 ? 5.275 -1.045 -12.241 1.00 92.56 81 PRO A C 1
ATOM 648 O O . PRO A 1 81 ? 5.091 -0.743 -11.066 1.00 92.56 81 PRO A O 1
ATOM 651 N N . LEU A 1 82 ? 6.489 -1.205 -12.764 1.00 93.38 82 LEU A N 1
ATOM 652 C CA . LEU A 1 82 ? 7.695 -0.777 -12.065 1.00 93.38 82 LEU A CA 1
ATOM 653 C C . LEU A 1 82 ? 7.568 0.720 -11.741 1.00 93.38 82 LEU A C 1
ATOM 655 O O . LEU A 1 82 ? 7.196 1.507 -12.615 1.00 93.38 82 LEU A O 1
ATOM 659 N N . HIS A 1 83 ? 7.807 1.101 -10.489 1.00 94.12 83 HIS A N 1
ATOM 660 C CA . HIS A 1 83 ? 7.505 2.451 -10.029 1.00 94.12 83 HIS A CA 1
ATOM 661 C C . HIS A 1 83 ? 8.424 2.920 -8.900 1.00 94.12 83 HIS A C 1
ATOM 663 O O . HIS A 1 83 ? 9.167 2.156 -8.290 1.00 94.12 83 HIS A O 1
ATOM 669 N N . THR A 1 84 ? 8.328 4.217 -8.617 1.00 94.25 84 THR A N 1
ATOM 670 C CA . THR A 1 84 ? 8.903 4.896 -7.448 1.00 94.25 84 THR A CA 1
ATOM 671 C C . THR A 1 84 ? 7.824 5.725 -6.760 1.00 94.25 84 THR A C 1
ATOM 673 O O . THR A 1 84 ? 6.832 6.105 -7.383 1.00 94.25 84 THR A O 1
ATOM 676 N N . HIS A 1 85 ? 8.019 6.074 -5.495 1.00 92.94 85 HIS A N 1
ATOM 677 C CA . HIS A 1 85 ? 7.184 7.0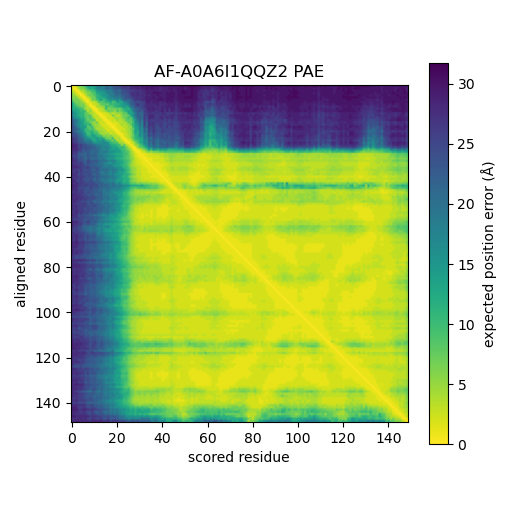46 -4.788 1.00 92.94 85 HIS A CA 1
ATOM 678 C C . HIS A 1 85 ? 7.995 7.737 -3.688 1.00 92.94 85 HIS A C 1
ATOM 680 O O . HIS A 1 85 ? 8.947 7.170 -3.160 1.00 92.94 85 HIS A O 1
ATOM 686 N N . ASP A 1 86 ? 7.607 8.961 -3.312 1.00 93.25 86 ASP A N 1
ATOM 687 C CA . ASP A 1 86 ? 8.309 9.760 -2.287 1.00 93.25 86 ASP A CA 1
ATOM 688 C C . ASP A 1 86 ? 7.890 9.341 -0.859 1.00 93.25 86 ASP A C 1
ATOM 690 O O . ASP A 1 86 ? 7.612 10.175 0.012 1.00 93.25 86 ASP A O 1
ATOM 694 N N . SER A 1 87 ? 7.785 8.036 -0.642 1.00 94.06 87 SER A N 1
ATOM 695 C CA . SER A 1 87 ? 7.508 7.359 0.622 1.00 94.06 87 SER A CA 1
ATOM 696 C C . SER A 1 87 ? 8.130 5.966 0.596 1.00 94.06 87 SER A C 1
ATOM 698 O O . SER A 1 87 ? 8.592 5.510 -0.444 1.00 94.06 87 SER A O 1
ATOM 700 N N . TRP A 1 88 ? 8.154 5.297 1.738 1.00 96.06 88 TRP A N 1
ATOM 701 C CA . TRP A 1 88 ? 8.405 3.863 1.831 1.00 96.06 88 TRP A CA 1
ATOM 702 C C . TRP A 1 88 ? 7.162 3.174 2.384 1.00 96.06 88 TRP A C 1
ATOM 704 O O . TRP A 1 88 ? 6.351 3.814 3.065 1.00 96.06 88 TRP A O 1
ATOM 714 N N . HIS A 1 89 ? 7.010 1.880 2.109 1.00 97.31 89 HIS A N 1
ATOM 715 C CA . HIS A 1 89 ? 5.892 1.093 2.603 1.00 97.31 89 HIS A CA 1
ATOM 716 C C . HIS A 1 89 ? 6.281 -0.256 3.185 1.00 97.31 89 HIS A C 1
ATOM 718 O O . HIS A 1 89 ? 7.250 -0.904 2.796 1.00 97.31 89 HIS A O 1
ATOM 724 N N . SER A 1 90 ? 5.451 -0.665 4.134 1.00 98.12 90 SER A N 1
ATOM 725 C CA . SER A 1 90 ? 5.403 -2.004 4.703 1.00 98.12 90 SER A CA 1
ATOM 726 C C . SER A 1 90 ? 4.054 -2.610 4.351 1.00 98.12 90 SER A C 1
ATOM 728 O O . SER A 1 90 ? 3.029 -2.044 4.735 1.00 98.12 90 SER A O 1
ATOM 730 N N . ILE A 1 91 ? 4.039 -3.747 3.659 1.00 98.50 91 ILE A N 1
ATOM 731 C CA . ILE A 1 91 ? 2.817 -4.383 3.160 1.00 98.50 91 ILE A CA 1
ATOM 732 C C . ILE A 1 91 ? 2.685 -5.791 3.732 1.00 98.50 91 ILE A C 1
ATOM 734 O O . ILE A 1 91 ? 3.638 -6.565 3.713 1.00 98.50 91 ILE A O 1
ATOM 738 N N . VAL A 1 92 ? 1.484 -6.138 4.195 1.00 98.81 92 VAL A N 1
ATOM 739 C CA . VAL A 1 92 ? 1.086 -7.510 4.528 1.00 98.81 92 VAL A CA 1
ATOM 740 C C . VAL A 1 92 ? -0.088 -7.917 3.648 1.00 98.81 92 VAL A C 1
ATOM 742 O O . VAL A 1 92 ? -1.098 -7.208 3.573 1.00 98.81 92 VAL A O 1
ATOM 745 N N . VAL A 1 93 ? 0.017 -9.081 3.008 1.00 98.88 93 VAL A N 1
ATOM 746 C CA . VAL A 1 93 ? -1.085 -9.663 2.236 1.00 98.88 93 VAL A CA 1
ATOM 747 C C . VAL A 1 93 ? -2.163 -10.161 3.196 1.00 98.88 93 VAL A C 1
ATOM 749 O O . VAL A 1 93 ? -1.882 -10.891 4.145 1.00 98.88 93 VAL A O 1
ATOM 752 N N . LEU A 1 94 ? -3.414 -9.778 2.952 1.00 98.75 94 LEU A N 1
ATOM 753 C CA . LEU A 1 94 ? -4.573 -10.208 3.737 1.00 98.75 94 LEU A CA 1
ATOM 754 C C . LEU A 1 94 ? -5.413 -11.240 2.986 1.00 98.75 94 LEU A C 1
ATOM 756 O O . LEU A 1 94 ? -5.914 -12.185 3.589 1.00 98.75 94 LEU A O 1
ATOM 760 N N . GLU A 1 95 ? -5.554 -11.072 1.670 1.00 98.75 95 GLU A N 1
ATOM 761 C CA . GLU A 1 95 ? -6.315 -11.965 0.793 1.00 98.75 95 GLU A CA 1
ATOM 762 C C . GLU A 1 95 ? -5.638 -12.064 -0.583 1.00 98.75 95 GLU A C 1
ATOM 764 O O . GLU A 1 95 ? -5.026 -11.103 -1.053 1.00 98.75 95 GLU A O 1
ATOM 769 N N . GLY A 1 96 ? -5.801 -13.203 -1.262 1.00 98.62 96 GLY A N 1
ATOM 770 C CA . GLY A 1 96 ? -5.387 -13.383 -2.657 1.00 98.62 96 GLY A CA 1
ATOM 771 C C . GLY A 1 96 ? -3.908 -13.732 -2.859 1.00 98.62 96 GLY A C 1
ATOM 772 O O . GLY A 1 96 ? -3.339 -14.524 -2.102 1.00 98.62 96 GLY A O 1
ATOM 773 N N . LEU A 1 97 ? -3.324 -13.200 -3.937 1.00 98.56 97 LEU A N 1
ATOM 774 C CA . LEU A 1 97 ? -1.938 -13.431 -4.357 1.00 98.56 97 LEU A CA 1
ATOM 775 C C . LEU A 1 97 ? -1.306 -12.127 -4.845 1.00 98.56 97 LEU A C 1
ATOM 777 O O . LEU A 1 97 ? -1.843 -11.485 -5.748 1.00 98.56 97 LEU A O 1
ATOM 781 N N . MET A 1 98 ? -0.134 -11.807 -4.305 1.00 98.69 98 MET A N 1
ATOM 782 C CA . MET A 1 98 ? 0.760 -10.771 -4.814 1.00 98.69 98 MET A CA 1
ATOM 783 C C . MET A 1 98 ? 2.037 -11.434 -5.333 1.00 98.69 98 MET A C 1
ATOM 785 O O . MET A 1 98 ? 2.719 -12.126 -4.579 1.00 98.69 98 MET A O 1
ATOM 789 N N . ARG A 1 99 ? 2.376 -11.221 -6.606 1.00 98.50 99 ARG A N 1
ATOM 790 C CA . ARG A 1 99 ? 3.652 -11.666 -7.179 1.00 98.50 99 ARG A CA 1
ATOM 791 C C . ARG A 1 99 ? 4.614 -10.510 -7.315 1.00 98.50 99 ARG A C 1
ATOM 793 O O . ARG A 1 99 ? 4.262 -9.504 -7.920 1.00 98.50 99 ARG A O 1
ATOM 800 N N . ILE A 1 100 ? 5.823 -10.678 -6.796 1.00 97.38 100 ILE A N 1
ATOM 801 C CA . ILE A 1 100 ? 6.870 -9.658 -6.858 1.00 97.38 100 ILE A CA 1
ATOM 802 C C . ILE A 1 100 ? 8.241 -10.306 -6.725 1.00 97.38 100 ILE A C 1
ATOM 804 O O . ILE A 1 100 ? 8.437 -11.180 -5.886 1.00 97.38 100 ILE A O 1
ATOM 808 N N . GLY A 1 101 ? 9.208 -9.901 -7.553 1.00 91.38 101 GLY A N 1
ATOM 809 C CA . GLY A 1 101 ? 10.606 -10.325 -7.400 1.00 91.38 101 GLY A CA 1
ATOM 810 C C . GLY A 1 101 ? 10.826 -11.847 -7.416 1.00 91.38 101 GLY A C 1
ATOM 811 O O . GLY A 1 101 ? 11.772 -1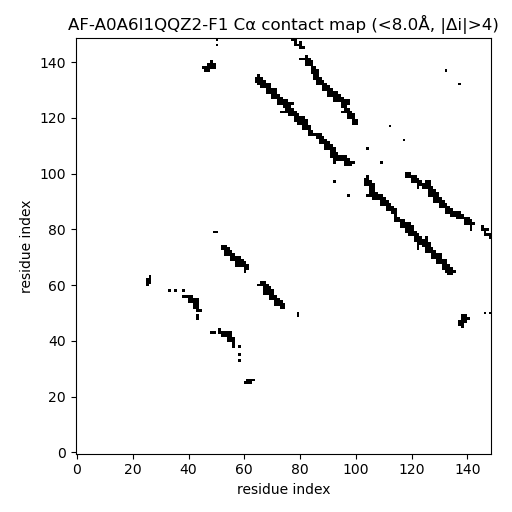2.330 -6.803 1.00 91.38 101 GLY A O 1
ATOM 812 N N . GLY A 1 102 ? 9.942 -12.606 -8.074 1.00 94.50 102 GLY A N 1
ATOM 813 C CA . GLY A 1 102 ? 9.971 -14.075 -8.097 1.00 94.50 102 GLY A CA 1
ATOM 814 C C . GLY A 1 102 ? 9.308 -14.766 -6.897 1.00 94.50 102 GLY A C 1
ATOM 815 O O . GLY A 1 102 ? 9.342 -15.993 -6.822 1.00 94.50 102 GLY A O 1
ATOM 816 N N . TYR A 1 103 ? 8.698 -14.011 -5.984 1.00 97.94 103 TYR A N 1
ATOM 817 C CA . TYR A 1 103 ? 7.931 -14.528 -4.853 1.00 97.94 103 TYR A CA 1
ATOM 818 C C . TYR A 1 103 ? 6.431 -14.515 -5.150 1.00 97.94 103 TYR A C 1
ATOM 820 O O . TYR A 1 103 ? 5.916 -13.546 -5.705 1.00 97.94 103 TYR A O 1
ATOM 828 N N . ASP A 1 104 ? 5.737 -15.565 -4.707 1.00 98.56 104 ASP A N 1
ATOM 829 C CA . ASP A 1 104 ? 4.274 -15.651 -4.659 1.00 98.56 104 ASP A CA 1
ATOM 830 C C . ASP A 1 104 ? 3.832 -15.428 -3.200 1.00 98.56 104 ASP A C 1
ATOM 832 O O . ASP A 1 104 ? 3.800 -16.371 -2.410 1.00 98.56 104 ASP A O 1
ATOM 836 N N . LEU A 1 105 ? 3.522 -14.180 -2.838 1.00 98.75 105 LEU A N 1
ATOM 837 C CA . LEU A 1 105 ? 3.128 -13.781 -1.483 1.00 98.75 105 LEU A CA 1
ATOM 838 C C . LEU A 1 105 ? 1.623 -14.012 -1.258 1.00 98.75 105 LEU A C 1
ATOM 840 O O . LEU A 1 105 ? 0.774 -13.570 -2.042 1.00 98.75 105 LEU A O 1
ATOM 844 N N . ARG A 1 106 ? 1.292 -14.713 -0.176 1.00 98.75 106 ARG A N 1
ATOM 845 C CA . ARG A 1 106 ? -0.046 -15.166 0.233 1.00 98.75 106 ARG A CA 1
ATOM 846 C C . ARG A 1 106 ? -0.433 -14.554 1.590 1.00 98.75 106 ARG A C 1
ATOM 848 O O . ARG A 1 106 ? 0.384 -13.877 2.206 1.00 98.75 106 ARG A O 1
ATOM 855 N N . PRO A 1 107 ? -1.678 -14.736 2.077 1.00 98.81 107 PRO A N 1
ATOM 856 C CA . PRO A 1 107 ? -2.115 -14.120 3.328 1.00 98.81 107 PRO A CA 1
ATOM 857 C C . PRO A 1 107 ? -1.160 -14.365 4.503 1.00 98.81 107 PRO A C 1
ATOM 859 O O . PRO A 1 107 ? -0.876 -15.510 4.849 1.00 98.81 107 PRO A O 1
ATOM 862 N N . GLY A 1 108 ? -0.703 -13.277 5.122 1.00 98.62 108 GLY A N 1
ATOM 863 C CA . GLY A 1 108 ? 0.294 -13.268 6.195 1.00 98.62 108 GLY A CA 1
ATOM 864 C C . GLY A 1 108 ? 1.723 -12.961 5.741 1.00 98.62 108 GLY A C 1
ATOM 865 O O . GLY A 1 108 ? 2.544 -12.607 6.587 1.00 98.62 108 GLY A O 1
ATOM 866 N N . ASP A 1 109 ? 2.014 -13.039 4.442 1.00 98.81 109 ASP A N 1
ATOM 867 C CA . ASP A 1 109 ? 3.328 -12.702 3.896 1.00 98.81 109 ASP A CA 1
ATOM 868 C C . ASP A 1 109 ? 3.530 -11.187 3.785 1.00 98.81 109 ASP A C 1
ATOM 870 O O . ASP A 1 109 ? 2.576 -10.402 3.748 1.00 98.81 109 ASP A O 1
ATOM 874 N N . TYR A 1 110 ? 4.800 -10.785 3.735 1.00 98.44 110 TYR A N 1
ATOM 875 C CA . TYR A 1 110 ? 5.245 -9.405 3.893 1.00 98.44 110 TYR A CA 1
ATOM 876 C C . TYR A 1 110 ? 6.169 -8.962 2.759 1.00 98.44 110 TYR A C 1
ATOM 878 O O . TYR A 1 110 ? 7.032 -9.724 2.320 1.00 98.44 110 TYR A O 1
ATOM 886 N N . VAL A 1 111 ? 6.049 -7.698 2.357 1.00 97.62 111 VAL A N 1
ATOM 887 C CA . VAL A 1 111 ? 7.018 -7.016 1.493 1.00 97.62 111 VAL A CA 1
ATOM 888 C C . VAL A 1 111 ? 7.256 -5.594 1.985 1.00 97.62 111 VAL A C 1
ATOM 890 O O . VAL A 1 111 ? 6.389 -4.967 2.593 1.00 97.62 111 VAL A O 1
ATOM 893 N N . PHE A 1 112 ? 8.462 -5.102 1.735 1.00 97.06 112 PHE A N 1
ATOM 894 C CA . PHE A 1 112 ? 8.879 -3.746 2.041 1.00 97.06 112 PHE A CA 1
ATOM 895 C C . PHE A 1 112 ? 9.420 -3.088 0.779 1.00 97.06 112 PHE A C 1
ATOM 897 O O . PHE A 1 112 ? 10.331 -3.640 0.158 1.00 97.06 112 PHE A O 1
ATOM 904 N N . GLY A 1 113 ? 8.880 -1.927 0.424 1.00 94.75 113 GLY A N 1
ATOM 905 C CA . GLY A 1 113 ? 9.430 -1.056 -0.612 1.00 94.75 113 GLY A CA 1
ATOM 906 C C . GLY A 1 113 ? 9.971 0.214 0.029 1.00 94.75 113 GLY A C 1
ATOM 907 O O . GLY A 1 113 ? 9.245 0.902 0.741 1.00 94.75 113 GLY A O 1
ATOM 908 N N . TRP A 1 114 ? 11.249 0.525 -0.191 1.00 92.06 114 TRP A N 1
ATOM 909 C CA . TRP A 1 114 ? 11.815 1.810 0.230 1.00 92.06 114 TRP A CA 1
ATOM 910 C C . TRP A 1 114 ? 11.435 2.923 -0.773 1.00 92.06 114 TRP A C 1
ATOM 912 O O . TRP A 1 114 ? 10.438 2.801 -1.481 1.00 92.06 114 TRP A O 1
ATOM 922 N N . ASP A 1 115 ? 12.209 4.007 -0.841 1.00 87.31 115 ASP A N 1
ATOM 923 C CA . A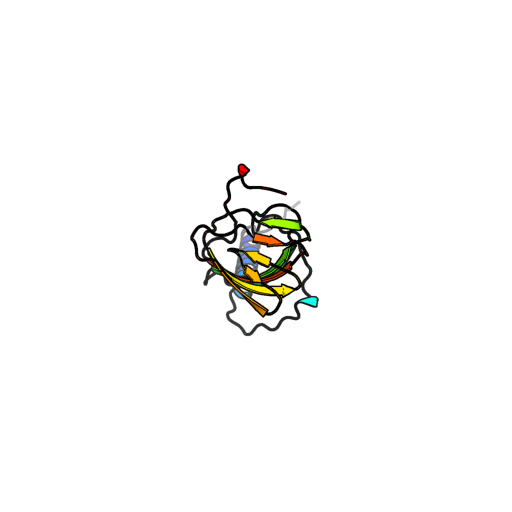SP A 1 115 ? 12.022 5.101 -1.810 1.00 87.31 115 ASP A CA 1
ATOM 924 C C . ASP A 1 115 ? 12.740 4.877 -3.160 1.00 87.31 115 ASP A C 1
ATOM 926 O O . ASP A 1 115 ? 12.769 5.765 -4.014 1.00 87.31 115 ASP A O 1
ATOM 930 N N . GLU A 1 116 ? 13.308 3.686 -3.368 1.00 91.56 116 GLU A N 1
ATOM 931 C CA . GLU A 1 116 ? 13.922 3.268 -4.630 1.00 91.56 116 GLU A CA 1
ATOM 932 C C . GLU A 1 116 ? 12.918 2.591 -5.573 1.00 91.56 116 GLU A C 1
ATOM 934 O O . GLU A 1 116 ? 11.797 2.262 -5.189 1.00 91.56 116 GLU A O 1
ATOM 939 N N . GLU A 1 117 ? 13.313 2.396 -6.831 1.00 93.75 117 GLU A N 1
ATOM 940 C CA . GLU A 1 117 ? 12.475 1.740 -7.836 1.00 93.75 117 GLU A CA 1
ATOM 941 C C . GLU A 1 117 ? 12.212 0.276 -7.469 1.00 93.75 117 GLU A C 1
ATOM 943 O O . GLU A 1 117 ? 13.136 -0.477 -7.160 1.00 93.75 117 GLU A O 1
ATOM 948 N N . HIS A 1 118 ? 10.948 -0.135 -7.512 1.00 94.62 118 HIS A N 1
ATOM 949 C CA . HIS A 1 118 ? 10.544 -1.500 -7.203 1.00 94.62 118 HIS A CA 1
ATOM 950 C C . HIS A 1 118 ? 9.240 -1.872 -7.916 1.00 94.62 118 HIS A C 1
ATOM 952 O O . HIS A 1 118 ? 8.613 -1.059 -8.597 1.00 94.62 118 HIS A O 1
ATOM 958 N N . GLY A 1 119 ? 8.869 -3.149 -7.820 1.00 92.81 119 GLY A N 1
ATOM 959 C CA . GLY A 1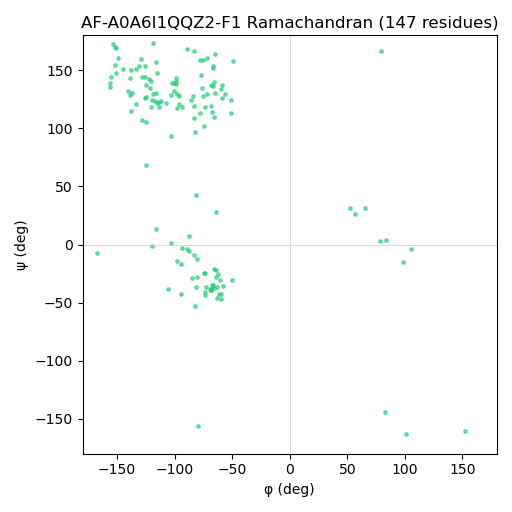 119 ? 7.885 -3.757 -8.710 1.00 92.81 119 GLY A CA 1
ATOM 960 C C . GLY A 1 119 ? 8.552 -4.599 -9.812 1.00 92.81 119 GLY A C 1
ATOM 961 O O . GLY A 1 119 ? 9.731 -4.950 -9.703 1.00 92.81 119 GLY A O 1
ATOM 962 N N . PRO A 1 120 ? 7.820 -4.924 -10.888 1.00 94.88 120 PRO A N 1
ATOM 963 C CA . PRO A 1 120 ? 6.367 -4.804 -10.978 1.00 94.88 120 PRO A CA 1
ATOM 964 C C . PRO A 1 120 ? 5.668 -5.777 -10.023 1.00 94.88 120 PRO A C 1
ATOM 966 O O . PRO A 1 120 ? 6.215 -6.840 -9.713 1.00 94.88 120 PRO A O 1
ATOM 969 N N . TYR A 1 121 ? 4.457 -5.428 -9.594 1.00 97.00 121 TYR A N 1
ATOM 970 C CA . TYR A 1 121 ? 3.592 -6.348 -8.858 1.00 97.00 121 TYR A CA 1
ATOM 971 C C . TYR A 1 121 ? 2.509 -6.900 -9.779 1.00 97.00 121 TYR A C 1
ATOM 973 O O . TYR A 1 121 ? 1.916 -6.182 -10.585 1.00 97.00 121 TYR A O 1
ATOM 981 N N . GLU A 1 122 ? 2.223 -8.190 -9.642 1.00 97.75 122 GLU A N 1
ATOM 982 C CA . GLU A 1 122 ? 1.142 -8.843 -10.378 1.00 97.75 122 GLU A CA 1
ATOM 983 C C . GLU A 1 122 ? 0.122 -9.439 -9.410 1.00 97.75 122 GLU A C 1
ATOM 985 O O . GLU A 1 122 ? 0.485 -10.057 -8.402 1.00 97.75 122 GLU A O 1
ATOM 990 N N . TYR A 1 123 ? -1.161 -9.330 -9.764 1.00 98.00 123 TYR A N 1
ATOM 991 C CA . TYR A 1 123 ? -2.273 -9.828 -8.950 1.00 98.00 123 TYR A CA 1
ATOM 992 C C . TYR A 1 123 ? -3.171 -10.790 -9.743 1.00 98.00 123 TYR A C 1
ATOM 994 O O . TYR A 1 123 ? -4.324 -10.466 -10.039 1.00 98.00 123 TYR A O 1
ATOM 1002 N N . PRO A 1 124 ? -2.694 -12.000 -10.100 1.00 97.31 124 PRO A N 1
ATOM 1003 C CA . PRO A 1 124 ? -3.420 -12.913 -10.992 1.00 97.31 124 PRO A CA 1
ATOM 1004 C C . PRO A 1 124 ? -4.823 -13.288 -10.494 1.00 97.31 124 PRO A C 1
ATOM 1006 O O . PRO A 1 124 ? -5.754 -13.421 -11.282 1.00 97.31 124 PRO A O 1
ATOM 1009 N N . GLU A 1 125 ? -4.975 -13.432 -9.177 1.00 98.06 125 GLU A N 1
ATOM 1010 C CA . GLU A 1 125 ? -6.221 -13.823 -8.500 1.00 98.06 125 GLU A CA 1
ATOM 1011 C C . GLU A 1 125 ? -6.925 -12.624 -7.833 1.00 98.06 125 GLU A C 1
ATOM 101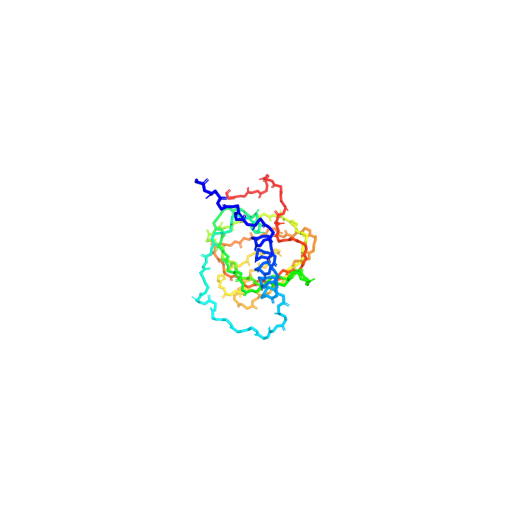3 O O . GLU A 1 125 ? -7.973 -12.780 -7.207 1.00 98.06 125 GLU A O 1
ATOM 1018 N N . GLY A 1 126 ? -6.355 -11.423 -7.961 1.00 98.50 126 GLY A N 1
ATOM 1019 C CA . GLY A 1 126 ? -6.677 -10.263 -7.136 1.00 98.50 126 GLY A CA 1
ATOM 1020 C C . GLY A 1 126 ? -5.983 -10.346 -5.778 1.00 98.50 126 GLY A C 1
ATOM 1021 O O . GLY A 1 126 ? -5.440 -11.387 -5.394 1.00 98.50 126 GLY A O 1
ATOM 1022 N N . CYS A 1 127 ? -5.965 -9.234 -5.050 1.00 98.75 127 CYS A N 1
ATOM 1023 C CA . CYS A 1 127 ? -5.305 -9.174 -3.751 1.00 98.75 127 CYS A CA 1
ATOM 1024 C C . CYS A 1 127 ? -5.896 -8.076 -2.871 1.00 98.75 127 CYS A C 1
ATOM 1026 O O . CYS A 1 127 ? -6.261 -7.008 -3.361 1.00 98.75 127 CYS A O 1
ATOM 1028 N N . VAL A 1 128 ? -5.976 -8.337 -1.567 1.00 98.81 128 VAL A N 1
ATOM 1029 C CA . VAL A 1 128 ? -6.196 -7.305 -0.551 1.00 98.81 128 VAL A CA 1
ATOM 1030 C C . VAL A 1 128 ? -4.969 -7.263 0.337 1.00 98.81 128 VAL A C 1
ATOM 1032 O O . VAL A 1 128 ? -4.545 -8.298 0.852 1.00 98.81 128 VAL A O 1
ATOM 1035 N N . VAL A 1 129 ? -4.432 -6.070 0.555 1.00 98.75 129 VAL A N 1
ATOM 1036 C CA . VAL A 1 129 ? -3.282 -5.853 1.431 1.00 98.75 129 VAL A CA 1
ATOM 1037 C C . VAL A 1 129 ? -3.580 -4.809 2.492 1.00 98.75 129 VAL A C 1
ATOM 1039 O O . VAL A 1 129 ? -4.409 -3.922 2.287 1.00 98.75 129 VAL A O 1
ATOM 1042 N N . PHE A 1 130 ? -2.881 -4.908 3.618 1.00 98.69 130 PHE A N 1
ATOM 1043 C CA . PHE A 1 130 ? -2.659 -3.785 4.518 1.00 98.69 130 PHE A CA 1
ATOM 1044 C C . PHE A 1 130 ? -1.289 -3.196 4.212 1.00 98.69 130 PHE A C 1
ATOM 1046 O O . PHE A 1 130 ? -0.310 -3.936 4.169 1.00 98.69 130 PHE A O 1
ATOM 1053 N N . ALA A 1 131 ? -1.224 -1.886 4.024 1.00 98.19 131 ALA A N 1
ATOM 1054 C CA . ALA A 1 131 ? 0.008 -1.155 3.821 1.00 98.19 131 ALA A CA 1
ATOM 1055 C C . ALA A 1 131 ? 0.117 -0.013 4.834 1.00 98.19 131 ALA A C 1
ATOM 1057 O O . ALA A 1 131 ? -0.875 0.633 5.184 1.00 98.19 131 ALA A O 1
ATOM 1058 N N . VAL A 1 132 ? 1.338 0.247 5.284 1.00 97.81 132 VAL A N 1
ATOM 1059 C CA . VAL A 1 132 ? 1.694 1.481 5.983 1.00 97.81 132 VAL A CA 1
ATOM 1060 C C . VAL A 1 132 ? 2.650 2.233 5.087 1.00 97.81 132 VAL A C 1
ATOM 1062 O O . VAL A 1 132 ? 3.728 1.716 4.815 1.00 97.81 132 VAL A O 1
ATOM 1065 N N . PHE A 1 133 ? 2.267 3.430 4.658 1.00 96.88 133 PHE A N 1
ATOM 1066 C CA . PHE A 1 133 ? 3.148 4.348 3.946 1.00 96.88 133 PHE A CA 1
ATOM 1067 C C . PHE A 1 133 ? 3.706 5.386 4.906 1.00 96.88 133 PHE A C 1
ATOM 1069 O O . PHE A 1 133 ? 2.999 5.855 5.798 1.00 96.88 133 PHE A O 1
ATOM 1076 N N . MET A 1 134 ? 4.961 5.760 4.696 1.00 95.94 134 MET A N 1
ATOM 1077 C CA . MET A 1 134 ? 5.667 6.770 5.474 1.00 95.94 134 MET A CA 1
ATOM 1078 C C . MET A 1 134 ? 6.468 7.658 4.523 1.00 95.94 134 MET A C 1
ATOM 1080 O O . MET A 1 134 ? 7.393 7.194 3.857 1.00 95.94 134 MET A O 1
ATOM 1084 N N . GLY A 1 135 ? 6.122 8.938 4.433 1.00 93.25 135 GLY A N 1
ATOM 1085 C CA . GLY A 1 135 ? 6.826 9.894 3.585 1.00 93.25 135 GLY A CA 1
ATOM 1086 C C . GLY A 1 135 ? 5.957 11.043 3.095 1.00 93.25 135 GLY A C 1
ATOM 1087 O O . GLY A 1 135 ? 4.927 11.372 3.673 1.00 93.25 135 GLY A O 1
ATOM 1088 N N . LYS A 1 136 ? 6.408 11.691 2.021 1.00 89.94 136 LYS A N 1
ATOM 1089 C CA . LYS A 1 136 ? 5.790 12.909 1.479 1.00 89.94 136 LYS A CA 1
ATOM 1090 C C . LYS A 1 136 ? 4.628 12.615 0.540 1.00 89.94 136 LYS A C 1
ATOM 1092 O O . LYS A 1 136 ? 3.755 13.465 0.384 1.00 89.94 136 LYS A O 1
ATOM 1097 N N . SER A 1 137 ? 4.646 11.468 -0.138 1.00 90.25 137 SER A N 1
ATOM 1098 C CA . SER A 1 137 ? 3.617 11.123 -1.115 1.00 90.25 137 SER A CA 1
ATOM 1099 C C . SER A 1 137 ? 3.499 9.620 -1.331 1.00 90.25 137 SER A C 1
ATOM 1101 O O . SER A 1 137 ? 4.507 8.927 -1.449 1.00 90.25 137 SER A O 1
ATOM 1103 N N . LEU A 1 138 ? 2.254 9.155 -1.439 1.00 91.88 138 LEU A N 1
ATOM 1104 C CA . LEU A 1 138 ? 1.889 7.796 -1.842 1.00 91.88 138 LEU A CA 1
ATOM 1105 C C . LEU A 1 138 ? 1.762 7.659 -3.370 1.00 91.88 138 LEU A C 1
ATOM 1107 O O . LEU A 1 138 ? 1.526 6.563 -3.870 1.00 91.88 138 LEU A O 1
ATOM 1111 N N . ALA A 1 139 ? 1.880 8.763 -4.114 1.00 93.25 139 ALA A N 1
ATOM 1112 C CA . ALA A 1 139 ? 1.684 8.773 -5.556 1.00 93.25 139 ALA A CA 1
ATOM 1113 C C . ALA A 1 139 ? 2.808 8.000 -6.255 1.00 93.25 139 ALA A C 1
ATOM 1115 O O . ALA A 1 139 ? 3.983 8.374 -6.168 1.00 93.25 139 ALA A O 1
ATOM 1116 N N . HIS A 1 140 ? 2.425 6.940 -6.960 1.00 92.12 140 HIS A N 1
ATOM 1117 C CA . HIS A 1 140 ? 3.315 6.105 -7.746 1.00 92.12 140 HIS A CA 1
ATOM 1118 C C . HIS A 1 140 ? 3.685 6.847 -9.027 1.00 92.12 140 HIS A C 1
ATOM 1120 O O . HIS A 1 140 ? 2.828 7.316 -9.781 1.00 92.12 140 HIS A O 1
ATOM 1126 N N . LYS A 1 141 ? 4.987 6.943 -9.272 1.00 92.31 141 LYS A N 1
ATOM 1127 C CA . LYS A 1 141 ? 5.596 7.507 -10.472 1.00 92.31 141 LYS A CA 1
ATOM 1128 C C . LYS A 1 141 ? 6.162 6.354 -11.285 1.00 92.31 141 LYS A C 1
ATOM 1130 O O . LYS A 1 141 ? 7.002 5.604 -10.792 1.00 92.31 141 LYS A O 1
ATOM 1135 N N . TRP A 1 142 ? 5.706 6.232 -12.519 1.00 90.31 142 TRP A N 1
ATOM 1136 C CA . TRP A 1 142 ? 6.058 5.143 -13.420 1.00 90.31 142 TRP A CA 1
ATOM 1137 C C . TRP A 1 142 ? 6.030 5.648 -14.869 1.00 90.31 142 TRP A C 1
ATOM 1139 O O . TRP A 1 142 ? 5.461 6.706 -15.151 1.00 90.31 142 TRP A O 1
ATOM 1149 N N . ASP A 1 143 ? 6.689 4.936 -15.782 1.00 86.25 143 ASP A N 1
ATOM 1150 C CA . ASP A 1 143 ? 6.702 5.286 -17.206 1.00 86.25 143 ASP A CA 1
ATOM 1151 C C . ASP A 1 143 ? 5.480 4.677 -17.905 1.00 86.25 143 ASP A C 1
ATOM 1153 O O . ASP A 1 143 ? 5.295 3.464 -17.863 1.00 86.25 143 ASP A O 1
ATOM 1157 N N . GLU A 1 144 ? 4.663 5.492 -18.585 1.00 81.38 144 GLU A N 1
ATOM 1158 C CA . GLU A 1 144 ? 3.430 5.049 -19.261 1.00 81.38 144 GLU A CA 1
ATOM 1159 C C . GLU A 1 144 ? 3.619 3.824 -20.170 1.00 81.38 144 GLU A C 1
ATOM 1161 O O . GLU A 1 144 ? 2.704 3.006 -20.307 1.00 81.38 144 GLU A O 1
ATOM 1166 N N . LYS A 1 145 ? 4.811 3.660 -20.758 1.00 83.75 145 LYS A N 1
ATOM 1167 C CA . LYS A 1 145 ? 5.146 2.505 -21.606 1.00 83.75 145 LYS A CA 1
ATOM 1168 C C . LYS A 1 145 ? 5.135 1.167 -20.853 1.00 83.75 145 LYS A C 1
ATOM 1170 O O . LYS A 1 145 ? 5.022 0.119 -21.486 1.00 83.75 145 LYS A O 1
ATOM 1175 N N . ASP A 1 146 ? 5.276 1.206 -19.531 1.00 81.12 146 ASP A N 1
ATOM 1176 C CA . ASP A 1 146 ? 5.335 0.034 -18.665 1.00 81.12 146 ASP A CA 1
ATOM 1177 C C . ASP A 1 146 ? 3.938 -0.397 -18.192 1.00 81.12 146 ASP A C 1
ATOM 1179 O O . ASP A 1 146 ? 3.815 -1.446 -17.556 1.00 81.12 146 ASP A O 1
ATOM 1183 N N . ASN A 1 147 ? 2.873 0.347 -18.537 1.00 79.00 147 ASN A N 1
ATOM 1184 C CA . ASN A 1 147 ? 1.502 -0.076 -18.256 1.00 79.00 147 ASN A CA 1
ATOM 1185 C C . ASN A 1 147 ? 1.144 -1.318 -19.069 1.00 79.00 147 ASN A C 1
ATOM 1187 O O . ASN A 1 147 ? 1.366 -1.371 -20.280 1.00 79.00 147 ASN A O 1
ATOM 1191 N N . ARG A 1 148 ? 0.491 -2.281 -18.421 1.00 77.38 148 ARG A N 1
ATOM 1192 C CA . ARG A 1 148 ? -0.069 -3.463 -19.091 1.00 77.38 148 ARG A CA 1
ATOM 1193 C C . ARG A 1 148 ? -1.584 -3.589 -18.935 1.00 77.38 148 ARG A C 1
ATOM 1195 O O . ARG A 1 148 ? -2.150 -4.531 -19.486 1.00 77.38 148 ARG A O 1
ATOM 1202 N N . ASN A 1 149 ? -2.211 -2.655 -18.215 1.00 64.62 149 ASN A N 1
ATOM 1203 C CA . ASN A 1 149 ? -3.660 -2.577 -18.016 1.00 64.62 149 ASN A CA 1
ATOM 1204 C C . ASN A 1 149 ? -4.331 -1.669 -19.047 1.00 64.62 149 ASN A C 1
ATOM 1206 O O . ASN A 1 149 ? -3.780 -0.573 -19.313 1.00 64.62 149 ASN A O 1
#

Mean predicted aligned error: 9.47 Å

Foldseek 3Di:
DDDDPDDPVVVVVVVVVVVVVVVVVQADPDDDDDDQVPFDWDWPPDAQQWDGDKTKGFPHAHVVQQKTWMKIKFAAFDKTFFWFDQKKKKKAWCQAWKDFPNDTHHHGDIDIGGRDTGDTITGNHITIMIMMITGDGNYIDDDPVRDPD

Radius of gyration: 20.06 Å; Cα contacts (8 Å, |Δi|>4): 294; chains: 1; bounding box: 48×67×42 Å

Secondary structure (DSSP, 8-state):
-------HHHHHHHHHHHHHHHHHHHS--------GGGSPPEE-SSSS-PSTT-EEEEEEEETTTTEEEEEEEEPTTEEEPSBB-SEEEEEEEEEE-EEETTEEE-TT-EEEE-SS-B--EEETT-EEEEEEEEES----B--GGG---

Nearest PDB structures (foldseek):
  3ebr-assembly1_A  TM=7.044E-01  e=2.063E-06  Cupriavidus pinatubonensis JMP134
  2q1z-assembly2_D  TM=6.035E-01  e=1.162E-05  Cereibacter sphaeroides 2.4.1
  2z2s-assembly1_B  TM=5.826E-01  e=2.179E-05  Cereibacter sphaeroides 2.4.1
  5bpx-assembly1_A  TM=6.897E-01  e=8.961E-05  Alcaligenes sp.
  2q1z-assembly1_B  TM=5.897E-01  e=1.293E-04  Cereibacter sphaeroides 2.4.1